Protein AF-A0A7T8K0M6-F1 (afdb_monomer_lite)

Secondary structure (DSSP, 8-state):
-HHHHHHHHHHHHHHHHHHHHHHS-SSHHHHHHHHIIIIIHHHHHHTT---HHHHHHHHHHHHHHHT--GGG---HHHHHHHHTPPPHHHHHHHHHHHHHHHHHH---SSSSPPPHHHHHHS----PPP-----

Radius of gyration: 20.36 Å; chains: 1; bounding box: 36×31×75 Å

Sequence (134 aa):
PQNINVAKAAAKRAAIISGLAVHLPRGKYLRQLAKGLMIGKISYAAAAVTIPRFDIAINDAARSIVGCRRRDHIHIGDLLERAGLPSLNEVAAKAVAMENWKCFYSNDVGGSARNPVGDFVFPIPRRPMRSTTP

pLDDT: mean 72.93, std 11.8, range [45.25, 90.44]

Foldseek 3Di:
DVQVVLLVLLQVLLVVLLVVLVVDPLDDVSLVVSCCSLLVVCLLVLLVYDDPSNQVSLLSSLCSSLVHDVVVVDDSVVSCVSSVHDGSVVSNVVSNVVVLVCQQPPPVPPDPDGRVSNCVVDVDDPPPPPPPDD

Structure (mmCIF, N/CA/C/O backbone):
data_AF-A0A7T8K0M6-F1
#
_entry.id   AF-A0A7T8K0M6-F1
#
loop_
_atom_site.group_PDB
_atom_site.id
_atom_site.type_symbol
_atom_site.label_atom_id
_atom_site.label_alt_id
_atom_site.label_comp_id
_atom_site.label_asym_id
_atom_site.label_entity_id
_atom_site.label_seq_id
_atom_site.pdbx_PDB_ins_code
_atom_site.Cartn_x
_atom_site.Cartn_y
_atom_site.Cartn_z
_atom_site.occupancy
_atom_site.B_iso_or_equiv
_atom_site.auth_seq_id
_atom_site.auth_comp_id
_atom_site.auth_asym_id
_atom_site.auth_atom_id
_atom_site.pdbx_PDB_model_num
ATOM 1 N N . PRO A 1 1 ? 19.388 10.920 -1.143 1.00 49.94 1 PRO A N 1
ATOM 2 C CA . PRO A 1 1 ? 18.472 12.079 -0.970 1.00 49.94 1 PRO A CA 1
ATOM 3 C C . PRO A 1 1 ? 17.010 11.827 -1.405 1.00 49.94 1 PRO A C 1
ATOM 5 O O . PRO A 1 1 ? 16.117 12.021 -0.585 1.00 49.94 1 PRO A O 1
ATOM 8 N N . GLN A 1 2 ? 16.750 11.351 -2.633 1.00 58.09 2 GLN A N 1
ATOM 9 C CA . GLN A 1 2 ? 15.388 11.161 -3.176 1.00 58.09 2 GLN A CA 1
ATOM 10 C C . GLN A 1 2 ? 14.514 10.206 -2.337 1.00 58.09 2 GLN A C 1
ATOM 12 O O . GLN A 1 2 ? 13.371 10.511 -2.004 1.00 58.09 2 GLN A O 1
ATOM 17 N N . ASN A 1 3 ? 15.111 9.105 -1.885 1.00 60.44 3 ASN A N 1
ATOM 18 C CA . ASN A 1 3 ? 14.490 8.057 -1.069 1.00 60.44 3 ASN A CA 1
ATOM 19 C C . ASN A 1 3 ? 13.860 8.573 0.242 1.00 60.44 3 ASN A C 1
ATOM 21 O O . ASN A 1 3 ? 12.780 8.143 0.647 1.00 60.44 3 ASN A O 1
ATOM 25 N N . ILE A 1 4 ? 14.486 9.560 0.890 1.00 66.81 4 ILE A N 1
ATOM 26 C CA . ILE A 1 4 ? 13.997 10.126 2.159 1.00 66.81 4 ILE A CA 1
ATOM 27 C C . ILE A 1 4 ? 12.741 10.978 1.926 1.00 66.81 4 ILE A C 1
ATOM 29 O O . ILE A 1 4 ? 11.820 10.968 2.746 1.00 66.81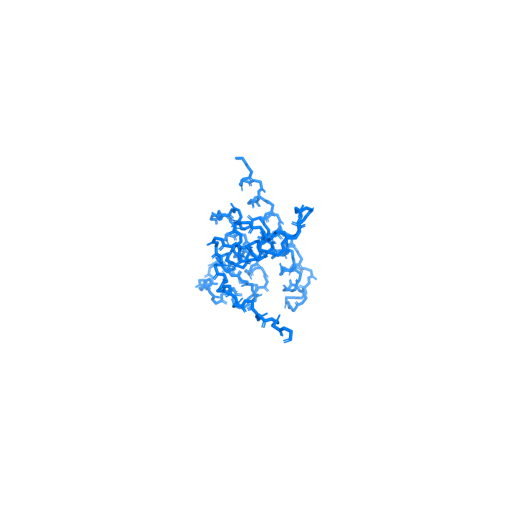 4 ILE A O 1
ATOM 33 N N . ASN A 1 5 ? 12.678 11.687 0.798 1.00 71.50 5 ASN A N 1
ATOM 34 C CA . ASN A 1 5 ? 11.545 12.542 0.448 1.00 71.50 5 ASN A CA 1
ATOM 35 C C . ASN A 1 5 ? 10.299 11.712 0.119 1.00 71.50 5 ASN A C 1
ATOM 37 O O . ASN A 1 5 ? 9.202 12.049 0.566 1.00 71.50 5 ASN A O 1
ATOM 41 N N . VAL A 1 6 ? 10.478 10.585 -0.578 1.00 69.00 6 VAL A N 1
ATOM 42 C CA . VAL A 1 6 ? 9.396 9.639 -0.894 1.00 69.00 6 VAL A CA 1
ATOM 43 C C . VAL A 1 6 ? 8.810 9.031 0.385 1.00 69.00 6 VAL A C 1
ATOM 45 O O . VAL A 1 6 ? 7.592 9.020 0.565 1.00 69.00 6 VAL A O 1
ATOM 48 N N . ALA A 1 7 ? 9.662 8.621 1.331 1.00 68.31 7 ALA A N 1
ATOM 49 C CA . ALA A 1 7 ? 9.211 8.104 2.623 1.00 68.31 7 ALA A CA 1
ATOM 50 C C . ALA A 1 7 ? 8.459 9.161 3.457 1.00 68.31 7 ALA A C 1
ATOM 52 O O . ALA A 1 7 ? 7.412 8.871 4.037 1.00 68.31 7 ALA A O 1
ATOM 53 N N . LYS A 1 8 ? 8.941 10.413 3.487 1.00 76.50 8 LYS A N 1
ATOM 54 C CA . LYS A 1 8 ? 8.23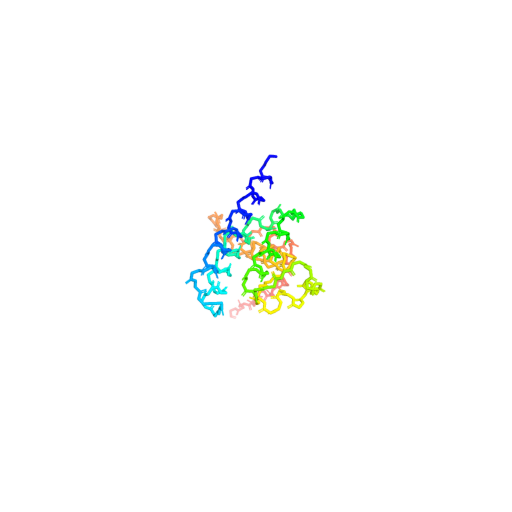9 11.524 4.160 1.00 76.50 8 LYS A CA 1
ATOM 55 C C . LYS A 1 8 ? 6.876 11.812 3.523 1.00 76.50 8 LYS A C 1
ATOM 57 O O . LYS A 1 8 ? 5.914 12.084 4.239 1.00 76.50 8 LYS A O 1
ATOM 62 N N . ALA A 1 9 ? 6.769 11.736 2.197 1.00 77.00 9 ALA A N 1
ATOM 63 C CA . ALA A 1 9 ? 5.503 11.914 1.491 1.00 77.00 9 ALA A CA 1
ATOM 64 C C . ALA A 1 9 ? 4.495 10.797 1.819 1.00 77.00 9 ALA A C 1
ATOM 66 O O . ALA A 1 9 ? 3.316 11.083 2.025 1.00 77.00 9 ALA A O 1
ATOM 67 N N . ALA A 1 10 ? 4.956 9.547 1.935 1.00 72.81 10 ALA A N 1
ATOM 68 C CA . ALA A 1 10 ? 4.128 8.423 2.369 1.00 72.81 10 ALA A CA 1
ATOM 69 C C . ALA A 1 10 ? 3.594 8.612 3.798 1.00 72.81 10 ALA A C 1
ATOM 71 O O . ALA A 1 10 ? 2.397 8.462 4.035 1.00 72.81 10 ALA A O 1
ATOM 72 N N . ALA A 1 11 ? 4.454 9.036 4.730 1.00 76.31 11 ALA A N 1
ATOM 73 C CA . ALA A 1 11 ? 4.055 9.321 6.107 1.00 76.31 11 ALA A CA 1
ATOM 74 C C . ALA A 1 11 ? 3.010 10.451 6.196 1.00 76.31 11 ALA A C 1
ATOM 76 O O . ALA A 1 11 ? 2.022 10.321 6.916 1.00 76.31 11 ALA A O 1
ATOM 77 N N . LYS A 1 12 ? 3.167 11.532 5.413 1.00 83.44 12 LYS A N 1
ATOM 78 C CA . LYS A 1 12 ? 2.162 12.610 5.335 1.00 83.44 12 LYS A CA 1
ATOM 79 C C . LYS A 1 12 ? 0.799 12.095 4.864 1.00 83.44 12 LYS A C 1
ATOM 81 O O . LYS A 1 12 ? -0.225 12.505 5.398 1.00 83.44 12 LYS A O 1
ATOM 86 N N . ARG A 1 13 ? 0.767 11.182 3.891 1.00 80.50 13 ARG A N 1
ATOM 87 C CA . ARG A 1 13 ? -0.486 10.594 3.384 1.00 80.50 13 ARG A CA 1
ATOM 88 C C . ARG A 1 13 ? -1.148 9.682 4.409 1.00 80.50 13 ARG A C 1
ATOM 90 O O . ARG A 1 13 ? -2.359 9.769 4.583 1.00 80.50 13 ARG A O 1
ATOM 97 N N . ALA A 1 14 ? -0.364 8.881 5.128 1.00 78.44 14 ALA A N 1
ATOM 98 C CA . ALA A 1 14 ? -0.869 8.096 6.251 1.00 78.44 14 ALA A CA 1
ATOM 99 C C . ALA A 1 14 ? -1.480 8.998 7.341 1.00 78.44 14 ALA A C 1
ATOM 101 O O . ALA A 1 14 ? -2.563 8.706 7.842 1.00 78.44 14 ALA A O 1
ATOM 102 N N . ALA A 1 15 ? -0.851 10.141 7.641 1.00 80.50 15 ALA A N 1
ATOM 103 C CA . ALA A 1 15 ? -1.391 11.124 8.580 1.00 80.50 15 ALA A CA 1
ATOM 104 C C . ALA A 1 15 ? -2.702 11.766 8.086 1.00 80.50 15 ALA A C 1
ATOM 106 O O . ALA A 1 15 ? -3.632 11.918 8.874 1.00 80.50 15 ALA A O 1
ATOM 107 N N . ILE A 1 16 ? -2.821 12.079 6.789 1.00 83.94 16 ILE A N 1
ATOM 108 C CA . ILE A 1 16 ? -4.076 12.578 6.196 1.00 83.94 16 ILE A CA 1
ATOM 109 C C . ILE A 1 16 ? -5.185 11.533 6.330 1.00 83.94 16 ILE A C 1
ATOM 111 O O . ILE A 1 16 ? -6.284 11.868 6.757 1.00 83.94 16 ILE A O 1
ATOM 115 N N . ILE A 1 17 ? -4.900 10.263 6.025 1.00 81.94 17 ILE A N 1
ATOM 116 C CA . ILE A 1 17 ? -5.867 9.169 6.201 1.00 81.94 17 ILE A CA 1
ATOM 117 C C . ILE A 1 17 ? -6.272 9.058 7.673 1.00 81.94 17 ILE A C 1
ATOM 119 O O . ILE A 1 17 ? -7.457 8.919 7.964 1.00 81.94 17 ILE A O 1
ATOM 123 N N . SER A 1 18 ? -5.316 9.206 8.594 1.00 77.75 18 SER A N 1
ATOM 124 C CA . SER A 1 18 ? -5.587 9.222 10.030 1.00 77.75 18 SER A CA 1
ATOM 125 C C . SER A 1 18 ? -6.485 10.374 10.463 1.00 77.75 18 SER A C 1
ATOM 127 O O . SER A 1 18 ? -7.378 10.153 11.274 1.00 77.75 18 SER A O 1
ATOM 129 N N . GLY A 1 19 ? -6.291 11.575 9.918 1.00 79.62 19 GLY A N 1
ATOM 130 C CA . GLY A 1 19 ? -7.180 12.711 10.159 1.00 79.62 19 GLY A CA 1
ATOM 131 C C . GLY A 1 19 ? -8.576 12.494 9.569 1.00 79.62 19 GLY A C 1
ATOM 132 O O . GLY A 1 19 ? -9.577 12.727 10.238 1.00 79.62 19 GLY A O 1
ATOM 133 N N . LEU A 1 20 ? -8.667 11.959 8.349 1.00 79.69 20 LEU A N 1
ATOM 134 C CA . LEU A 1 20 ? -9.949 11.643 7.710 1.00 79.69 20 LEU A CA 1
ATOM 135 C C . LEU A 1 20 ? -10.717 10.553 8.466 1.00 79.69 20 LEU A C 1
ATOM 137 O O . LEU A 1 20 ? -11.939 10.618 8.552 1.00 79.69 20 LEU A O 1
ATOM 141 N N . ALA A 1 21 ? -10.018 9.588 9.063 1.00 78.44 21 ALA A N 1
ATOM 142 C CA . ALA A 1 21 ? -10.615 8.530 9.874 1.00 78.44 21 ALA A CA 1
ATOM 143 C C . ALA A 1 21 ? -11.265 9.029 11.177 1.00 78.44 21 ALA A C 1
ATOM 145 O O . ALA A 1 21 ? -11.991 8.265 11.815 1.00 78.44 21 ALA A O 1
ATOM 146 N N . VAL A 1 22 ? -10.991 10.272 11.593 1.00 80.06 22 VAL A N 1
ATOM 147 C CA . VAL A 1 22 ? -11.656 10.920 12.736 1.00 80.06 22 VAL A CA 1
ATOM 148 C C . VAL A 1 22 ? -13.030 11.464 12.340 1.00 80.06 22 VAL A C 1
ATOM 150 O O . VAL A 1 22 ? -13.951 11.428 13.149 1.00 80.06 22 VAL A O 1
ATOM 153 N N . HIS A 1 23 ? -13.181 11.933 11.099 1.00 77.00 23 HIS A N 1
ATOM 154 C CA . HIS A 1 23 ? -14.394 12.614 10.634 1.00 77.00 23 HIS A CA 1
ATOM 155 C C . HIS A 1 23 ? -15.291 11.750 9.740 1.00 77.00 23 HIS A C 1
ATOM 157 O O . HIS A 1 23 ? -16.474 12.048 9.599 1.00 77.00 23 HIS A O 1
ATOM 163 N N . LEU A 1 24 ? -14.757 10.688 9.129 1.00 74.50 24 LEU A N 1
ATOM 164 C CA . LEU A 1 24 ? -15.524 9.761 8.299 1.00 74.50 24 LEU A CA 1
ATOM 165 C C . LEU A 1 24 ? -15.796 8.447 9.045 1.00 74.50 24 LEU A C 1
ATOM 167 O O . LEU A 1 24 ? -14.894 7.915 9.698 1.00 74.50 24 LEU A O 1
ATOM 171 N N . PRO A 1 25 ? -16.995 7.851 8.884 1.00 72.12 25 PRO A N 1
ATOM 172 C CA . PRO A 1 25 ? -17.267 6.520 9.403 1.00 72.12 25 PRO A CA 1
ATOM 173 C C . PRO A 1 25 ? -16.289 5.511 8.791 1.00 72.12 25 PRO A C 1
ATOM 175 O O . PRO A 1 25 ? -16.101 5.441 7.569 1.00 72.12 25 PRO A O 1
ATOM 178 N N . ARG A 1 26 ? -15.643 4.728 9.660 1.00 70.44 26 ARG A N 1
ATOM 179 C CA . ARG A 1 26 ? -14.664 3.703 9.280 1.00 70.44 26 ARG A CA 1
ATOM 180 C C . ARG A 1 26 ? -15.366 2.641 8.442 1.00 70.44 26 ARG A C 1
ATOM 182 O O . ARG A 1 26 ? -16.137 1.836 8.952 1.00 70.44 26 ARG A O 1
ATOM 189 N N . GLY A 1 27 ? -15.140 2.675 7.133 1.00 73.56 27 GLY A N 1
ATOM 190 C CA . GLY A 1 27 ? -15.916 1.869 6.200 1.00 73.56 27 GLY A CA 1
ATOM 191 C C . GLY A 1 27 ? -15.361 1.865 4.781 1.00 73.56 27 GLY A C 1
ATOM 192 O O . GLY A 1 27 ? -14.188 2.163 4.538 1.00 73.56 27 GLY A O 1
ATOM 193 N N . LYS A 1 28 ? -16.227 1.504 3.829 1.00 74.50 28 LYS A N 1
ATOM 194 C CA . LYS A 1 28 ? -15.866 1.282 2.419 1.00 74.50 28 LYS A CA 1
ATOM 195 C C . LYS A 1 28 ? -15.258 2.529 1.757 1.00 74.50 28 LYS A C 1
ATOM 197 O O . LYS A 1 28 ? -14.271 2.404 1.038 1.00 74.50 28 LYS A O 1
ATOM 202 N N . TYR A 1 29 ? -15.774 3.719 2.065 1.00 77.50 29 TYR A N 1
ATOM 203 C CA . TYR A 1 29 ? -15.311 4.983 1.478 1.00 77.50 29 TYR A CA 1
ATOM 204 C C . TYR A 1 29 ? -13.907 5.386 1.938 1.00 77.50 29 TYR A C 1
ATOM 206 O O . TYR A 1 29 ? -13.044 5.666 1.109 1.00 77.50 29 TYR A O 1
ATOM 214 N N . LEU A 1 30 ? -13.634 5.332 3.247 1.00 79.69 30 LEU A N 1
ATOM 215 C CA . LEU A 1 30 ? -12.300 5.610 3.788 1.00 79.69 30 LEU A CA 1
ATOM 216 C C . LEU A 1 30 ? -11.264 4.622 3.237 1.00 79.69 30 LEU A C 1
ATOM 218 O O . LEU A 1 30 ? -10.154 5.009 2.879 1.00 79.69 30 LEU A O 1
ATOM 222 N N . ARG A 1 31 ? -11.652 3.350 3.102 1.00 80.75 31 ARG A N 1
ATOM 223 C CA . ARG A 1 31 ? -10.818 2.314 2.492 1.00 80.75 31 ARG A CA 1
ATOM 224 C C . ARG A 1 31 ? -10.505 2.617 1.030 1.00 80.75 31 ARG A C 1
ATOM 226 O O . ARG A 1 31 ? -9.365 2.457 0.610 1.00 80.75 31 ARG A O 1
ATOM 233 N N . GLN A 1 32 ? -11.494 3.052 0.256 1.00 82.19 32 GLN A N 1
ATOM 234 C CA . GLN A 1 32 ? -11.310 3.384 -1.154 1.00 82.19 32 GLN A CA 1
ATOM 235 C C . GLN A 1 32 ? -10.423 4.621 -1.340 1.00 82.19 32 GLN A C 1
ATOM 237 O O . GLN A 1 32 ? -9.534 4.608 -2.190 1.00 82.19 32 GLN A O 1
ATOM 242 N N . LEU A 1 33 ? -10.590 5.641 -0.495 1.00 81.31 33 LEU A N 1
ATOM 243 C CA . LEU A 1 33 ? -9.718 6.817 -0.477 1.00 81.31 33 LEU A CA 1
ATOM 244 C C . LEU A 1 33 ? -8.286 6.455 -0.085 1.00 81.31 33 LEU A C 1
ATOM 246 O O . LEU A 1 33 ? -7.343 6.847 -0.770 1.00 81.31 33 LEU A O 1
ATOM 250 N N . ALA A 1 34 ? -8.113 5.659 0.971 1.00 78.94 34 ALA A N 1
ATOM 251 C CA . ALA A 1 34 ? -6.800 5.194 1.393 1.00 78.94 34 ALA A CA 1
ATOM 252 C C . ALA A 1 34 ? -6.115 4.368 0.297 1.00 78.94 34 ALA A C 1
ATOM 254 O O . ALA A 1 34 ? -4.945 4.604 0.004 1.00 78.94 34 ALA A O 1
ATOM 255 N N . LYS A 1 35 ? -6.850 3.465 -0.366 1.00 80.12 35 LYS A N 1
ATOM 256 C CA . LYS A 1 35 ? -6.368 2.720 -1.537 1.00 80.12 35 LYS A CA 1
ATOM 257 C C . LYS A 1 35 ? -5.925 3.656 -2.654 1.00 80.12 35 LYS A C 1
ATOM 259 O O . LYS A 1 35 ? -4.789 3.553 -3.098 1.00 80.12 35 LYS A O 1
ATOM 264 N N . GLY A 1 36 ? -6.776 4.582 -3.088 1.00 80.06 36 GLY A N 1
ATOM 265 C CA . GLY A 1 36 ? -6.452 5.502 -4.180 1.00 80.06 36 GLY A CA 1
ATOM 266 C C . GLY A 1 36 ? -5.244 6.390 -3.869 1.00 80.06 36 GLY A C 1
ATOM 267 O O . GLY A 1 36 ? -4.354 6.550 -4.703 1.00 80.06 36 GLY A O 1
ATOM 268 N N . LEU A 1 37 ? -5.167 6.915 -2.645 1.00 79.88 37 LEU A N 1
ATOM 269 C CA . LEU A 1 37 ? -4.112 7.839 -2.233 1.00 79.88 37 LEU A CA 1
ATOM 270 C C . LEU A 1 37 ? -2.771 7.138 -1.975 1.00 79.88 37 LEU A C 1
ATOM 272 O O . LEU A 1 37 ? -1.722 7.655 -2.370 1.00 79.88 37 LEU A O 1
ATOM 276 N N . MET A 1 38 ? -2.792 5.971 -1.323 1.00 75.00 38 MET A N 1
ATOM 277 C CA . MET A 1 38 ? -1.583 5.197 -1.031 1.00 75.00 38 MET A CA 1
ATOM 278 C C . MET A 1 38 ? -1.106 4.433 -2.260 1.00 75.00 38 MET A C 1
ATOM 280 O O . MET A 1 38 ? 0.046 4.563 -2.649 1.00 75.00 38 MET A O 1
ATOM 284 N N . ILE A 1 39 ? -1.979 3.674 -2.917 1.00 74.12 39 ILE A N 1
ATOM 285 C CA . ILE A 1 39 ? -1.583 2.833 -4.049 1.00 74.12 39 ILE A CA 1
ATOM 286 C C . ILE A 1 39 ? -1.356 3.718 -5.272 1.00 74.12 39 ILE A C 1
ATOM 288 O O . ILE A 1 39 ? -0.280 3.674 -5.857 1.00 74.12 39 ILE A O 1
ATOM 292 N N . GLY A 1 40 ? -2.297 4.591 -5.635 1.00 73.56 40 GLY A N 1
ATOM 293 C CA . GLY A 1 40 ? -2.213 5.339 -6.895 1.00 73.56 40 GLY A CA 1
ATOM 294 C C . GLY A 1 40 ? -0.974 6.230 -7.000 1.00 73.56 40 GLY A C 1
ATOM 295 O O . GLY A 1 40 ? -0.307 6.266 -8.030 1.00 73.56 40 GLY A O 1
ATOM 296 N N . LYS A 1 41 ? -0.615 6.921 -5.916 1.00 69.75 41 LYS A N 1
ATOM 297 C CA . LYS A 1 41 ? 0.519 7.854 -5.919 1.00 69.75 41 LYS A CA 1
ATOM 298 C C . LYS A 1 41 ? 1.818 7.260 -5.388 1.00 69.75 41 LYS A C 1
ATOM 300 O O . LYS A 1 41 ? 2.811 7.988 -5.360 1.00 69.75 41 LYS A O 1
ATOM 305 N N . ILE A 1 42 ? 1.817 6.022 -4.894 1.00 69.19 42 ILE A N 1
ATOM 306 C CA . ILE A 1 42 ? 3.037 5.409 -4.359 1.00 69.19 42 ILE A CA 1
ATOM 307 C C . ILE A 1 42 ? 3.454 4.162 -5.124 1.00 69.19 42 ILE A C 1
ATOM 309 O O . ILE A 1 42 ? 4.645 3.897 -5.171 1.00 69.19 42 ILE A O 1
ATOM 313 N N . SER A 1 43 ? 2.551 3.483 -5.836 1.00 66.25 43 SER A N 1
ATOM 314 C CA . SER A 1 43 ? 2.923 2.349 -6.699 1.00 66.25 43 SER A CA 1
ATOM 315 C C . SER A 1 43 ? 4.018 2.725 -7.692 1.00 66.25 43 SER A C 1
ATOM 317 O O . SER A 1 43 ? 4.994 2.000 -7.825 1.00 66.25 43 SER A O 1
ATOM 319 N N . TYR A 1 44 ? 3.922 3.907 -8.307 1.00 63.75 44 TYR A N 1
ATOM 320 C CA . TYR A 1 44 ? 4.944 4.377 -9.243 1.00 63.75 44 TYR A CA 1
ATOM 321 C C . TYR A 1 44 ? 6.321 4.569 -8.586 1.00 63.75 44 TYR A C 1
ATOM 323 O O . TYR A 1 44 ? 7.347 4.248 -9.171 1.00 63.75 44 TYR A O 1
ATOM 331 N N . ALA A 1 45 ? 6.355 5.055 -7.342 1.00 63.44 45 ALA A N 1
ATOM 332 C CA . ALA A 1 45 ? 7.608 5.217 -6.607 1.00 63.44 45 ALA A CA 1
ATOM 333 C C . ALA A 1 45 ? 8.113 3.890 -6.010 1.00 63.44 45 ALA A C 1
ATOM 335 O O . ALA A 1 45 ? 9.317 3.715 -5.848 1.00 63.44 45 ALA A O 1
ATOM 336 N N . ALA A 1 46 ? 7.208 2.955 -5.707 1.00 61.91 46 ALA A N 1
ATOM 337 C CA . ALA A 1 46 ? 7.519 1.654 -5.124 1.00 61.91 46 ALA A CA 1
ATOM 338 C C . ALA A 1 46 ? 8.310 0.756 -6.085 1.00 61.91 46 ALA A C 1
ATOM 340 O O . ALA A 1 46 ? 9.153 -0.003 -5.620 1.00 61.91 46 ALA A O 1
ATOM 341 N N . ALA A 1 47 ? 8.106 0.883 -7.405 1.00 60.66 47 ALA A N 1
ATOM 342 C CA . ALA A 1 47 ? 8.915 0.174 -8.405 1.00 60.66 47 ALA A CA 1
ATOM 343 C C . ALA A 1 47 ? 10.412 0.518 -8.316 1.00 60.66 47 ALA A C 1
ATOM 345 O O . ALA A 1 47 ? 11.258 -0.324 -8.597 1.00 60.66 47 ALA A O 1
ATOM 346 N N . ALA A 1 48 ? 10.739 1.747 -7.912 1.00 60.28 48 ALA A N 1
ATOM 347 C CA . ALA A 1 48 ? 12.114 2.230 -7.837 1.00 60.28 48 ALA A CA 1
ATOM 348 C C . ALA A 1 48 ? 12.713 2.141 -6.423 1.00 60.28 48 ALA A C 1
ATOM 350 O O . ALA A 1 48 ? 13.923 2.291 -6.255 1.00 60.28 48 ALA A O 1
ATOM 351 N N . VAL A 1 49 ? 11.878 1.986 -5.387 1.00 60.38 49 VAL A N 1
ATOM 352 C CA . VAL A 1 49 ? 12.265 2.300 -4.010 1.00 60.38 49 VAL A CA 1
ATOM 353 C C . VAL A 1 49 ? 11.550 1.391 -3.000 1.00 60.38 49 VAL A C 1
ATOM 355 O O . VAL A 1 49 ? 10.434 1.671 -2.563 1.00 60.38 49 VAL A O 1
ATOM 358 N N . THR A 1 50 ? 12.234 0.340 -2.541 1.00 59.91 50 THR A N 1
ATOM 359 C CA . THR A 1 50 ? 11.816 -0.482 -1.391 1.00 59.91 50 THR A CA 1
ATOM 360 C C . THR A 1 50 ? 12.514 0.014 -0.122 1.00 59.91 50 THR A C 1
ATOM 362 O O . THR A 1 50 ? 13.622 -0.410 0.204 1.00 59.91 50 THR A O 1
ATOM 365 N N . ILE A 1 51 ? 11.902 0.967 0.589 1.00 61.41 51 ILE A N 1
ATOM 366 C CA . ILE A 1 51 ? 12.442 1.491 1.858 1.00 61.41 51 ILE A CA 1
ATOM 367 C C . ILE A 1 51 ? 11.595 0.959 3.018 1.00 61.41 51 ILE A C 1
ATOM 369 O O . ILE A 1 51 ? 10.377 1.136 2.983 1.00 61.41 51 ILE A O 1
ATOM 373 N N . PRO A 1 52 ? 12.200 0.469 4.115 1.00 63.19 52 PRO A N 1
ATOM 374 C CA . PRO A 1 52 ? 11.468 -0.037 5.288 1.00 63.19 52 PRO A CA 1
ATOM 375 C C . PRO A 1 52 ? 10.520 0.993 5.930 1.00 63.19 52 PRO A C 1
ATOM 377 O O . PRO A 1 52 ? 9.521 0.658 6.557 1.00 63.19 52 PRO A O 1
ATOM 380 N N . ARG A 1 53 ? 10.790 2.292 5.758 1.00 67.44 53 ARG A N 1
ATOM 381 C CA . ARG A 1 53 ? 9.927 3.386 6.242 1.00 67.44 53 ARG A CA 1
ATOM 382 C C . ARG A 1 53 ? 8.584 3.458 5.510 1.00 67.44 53 ARG A C 1
ATOM 384 O O . ARG A 1 53 ? 7.661 4.092 6.012 1.00 67.44 53 ARG A O 1
ATOM 391 N N . PHE A 1 54 ? 8.484 2.840 4.337 1.00 73.06 54 PHE A N 1
ATOM 392 C CA . PHE A 1 54 ? 7.258 2.790 3.560 1.00 73.06 54 PHE A CA 1
ATOM 393 C C . PHE A 1 54 ? 6.263 1.769 4.122 1.00 73.06 54 PHE A C 1
ATOM 395 O O . PHE A 1 54 ? 5.083 2.089 4.272 1.00 73.06 54 PHE A O 1
ATOM 402 N N . ASP A 1 55 ? 6.758 0.608 4.555 1.00 78.50 55 ASP A N 1
ATOM 403 C CA . ASP A 1 55 ? 5.955 -0.405 5.250 1.00 78.50 55 ASP A CA 1
ATOM 404 C C . ASP A 1 55 ? 5.297 0.155 6.506 1.00 78.50 55 ASP A C 1
ATOM 406 O O . ASP A 1 55 ? 4.116 -0.070 6.765 1.00 78.50 55 ASP A O 1
ATOM 410 N N . ILE A 1 56 ? 6.042 0.955 7.270 1.00 82.88 56 ILE A N 1
ATOM 411 C CA . ILE A 1 56 ? 5.527 1.586 8.488 1.00 82.88 56 ILE A CA 1
ATOM 412 C C . ILE A 1 56 ? 4.342 2.507 8.160 1.00 82.88 56 ILE A C 1
ATOM 414 O O . ILE A 1 56 ? 3.329 2.461 8.855 1.00 82.88 56 ILE A O 1
ATOM 418 N N . ALA A 1 57 ? 4.426 3.293 7.082 1.00 81.31 57 ALA A N 1
ATOM 419 C CA . ALA A 1 57 ? 3.355 4.203 6.678 1.00 81.31 57 ALA A CA 1
ATOM 420 C C . ALA A 1 57 ? 2.096 3.457 6.200 1.00 81.31 57 ALA A C 1
ATOM 422 O O . ALA A 1 57 ? 0.985 3.8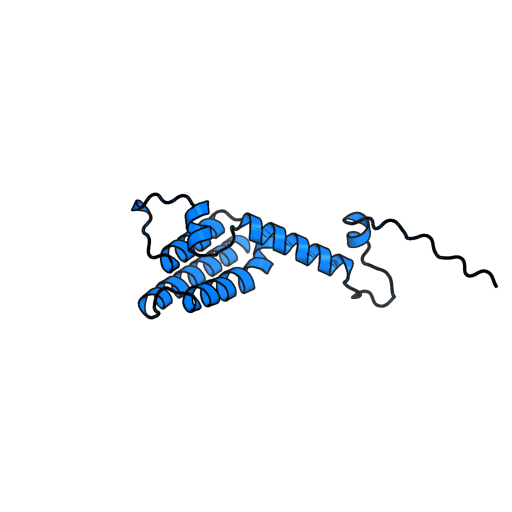59 6.546 1.00 81.31 57 ALA A O 1
ATOM 423 N N . ILE A 1 58 ? 2.254 2.360 5.446 1.00 82.62 58 ILE A N 1
ATOM 424 C CA . ILE A 1 58 ? 1.127 1.495 5.062 1.00 82.62 58 ILE A CA 1
ATOM 425 C C . ILE A 1 58 ? 0.477 0.889 6.307 1.00 82.62 58 ILE A C 1
ATOM 427 O O . ILE A 1 58 ? -0.745 0.932 6.446 1.00 82.62 58 ILE A O 1
ATOM 431 N N . ASN A 1 59 ? 1.283 0.376 7.233 1.00 87.75 59 ASN A N 1
ATOM 432 C CA . ASN A 1 59 ? 0.789 -0.275 8.440 1.00 87.75 59 ASN A CA 1
ATOM 433 C C . ASN A 1 59 ? 0.064 0.704 9.370 1.00 87.75 59 ASN A C 1
ATOM 435 O O . ASN A 1 59 ? -0.972 0.363 9.936 1.00 87.75 59 ASN A O 1
ATOM 439 N N . ASP A 1 60 ? 0.566 1.929 9.525 1.00 85.88 60 ASP A N 1
ATOM 440 C CA . ASP A 1 60 ? -0.106 2.953 10.326 1.00 85.88 60 ASP A CA 1
ATOM 441 C C . ASP A 1 60 ? -1.419 3.421 9.665 1.00 85.88 60 ASP A C 1
ATOM 443 O O . ASP A 1 60 ? -2.426 3.588 10.357 1.00 85.88 60 ASP A O 1
ATOM 447 N N . ALA A 1 61 ? -1.467 3.522 8.331 1.00 83.38 61 ALA A N 1
ATOM 448 C CA . ALA A 1 61 ? -2.713 3.779 7.605 1.00 83.38 61 ALA A CA 1
ATOM 449 C C . ALA A 1 61 ? -3.723 2.624 7.759 1.00 83.38 61 ALA A C 1
ATOM 451 O O . ALA A 1 61 ? -4.901 2.866 8.018 1.00 83.38 61 ALA A O 1
ATOM 452 N N . ALA A 1 62 ? -3.273 1.369 7.666 1.00 86.31 62 ALA A N 1
ATOM 453 C CA . ALA A 1 62 ? -4.116 0.191 7.872 1.00 86.31 62 ALA A CA 1
ATOM 454 C C . ALA A 1 62 ? -4.722 0.168 9.284 1.00 86.31 62 ALA A C 1
ATOM 456 O O . ALA A 1 62 ? -5.925 -0.054 9.439 1.00 86.31 62 ALA A O 1
ATOM 457 N N . ARG A 1 63 ? -3.919 0.489 10.309 1.00 87.81 63 ARG A N 1
ATOM 458 C CA . ARG A 1 63 ? -4.392 0.616 11.697 1.00 87.81 63 ARG A CA 1
ATOM 459 C C . ARG A 1 63 ? -5.433 1.710 11.864 1.00 87.81 63 ARG A C 1
ATOM 461 O O . ARG A 1 63 ? -6.422 1.500 12.558 1.00 87.81 63 ARG A O 1
ATOM 468 N N . SER A 1 64 ? -5.248 2.846 11.199 1.00 85.75 64 SER A N 1
ATOM 469 C CA . SER A 1 64 ? -6.226 3.933 11.212 1.00 85.75 64 SER A CA 1
ATOM 470 C C . SER A 1 64 ? -7.573 3.523 10.596 1.00 85.75 64 SER A C 1
ATOM 472 O O . SER A 1 64 ? -8.624 3.817 11.166 1.00 85.75 64 SER A O 1
ATOM 474 N N . ILE A 1 65 ? -7.549 2.786 9.481 1.00 85.00 65 ILE A N 1
ATOM 475 C CA . ILE A 1 65 ? -8.759 2.317 8.785 1.00 85.00 65 ILE A CA 1
ATOM 476 C C . ILE A 1 65 ? -9.509 1.270 9.613 1.00 85.00 65 ILE A C 1
ATOM 478 O O . ILE A 1 65 ? -10.731 1.339 9.730 1.00 85.00 65 ILE A O 1
ATOM 482 N N . VAL A 1 66 ? -8.785 0.295 10.169 1.00 86.00 66 VAL A N 1
ATOM 483 C CA . VAL A 1 66 ? -9.362 -0.785 10.989 1.00 86.00 66 VAL A CA 1
ATOM 484 C C . VAL A 1 66 ? -9.748 -0.276 12.382 1.00 86.00 66 VAL A C 1
ATOM 486 O O . VAL A 1 66 ? -10.665 -0.803 13.002 1.00 86.00 66 VAL A O 1
ATOM 489 N N . GLY A 1 67 ? -9.098 0.784 12.861 1.00 84.81 67 GLY A N 1
ATOM 490 C CA . GLY A 1 67 ? -9.327 1.356 14.184 1.00 84.81 67 GLY A CA 1
ATOM 491 C C . GLY A 1 67 ? -8.603 0.624 15.316 1.00 84.81 67 GLY A C 1
ATOM 492 O O . GLY A 1 67 ? -9.041 0.717 16.459 1.00 84.81 67 GLY A O 1
ATOM 493 N N . CYS A 1 68 ? -7.518 -0.092 15.017 1.00 85.88 68 CYS A N 1
ATOM 494 C CA . CYS A 1 68 ? -6.723 -0.836 15.994 1.00 85.88 68 CYS A CA 1
ATOM 495 C C . CYS A 1 68 ? -5.449 -0.082 16.405 1.00 85.88 68 CYS A C 1
ATOM 497 O O . CYS A 1 68 ? -4.952 0.809 15.711 1.00 85.88 68 CYS A O 1
ATOM 499 N N . ARG A 1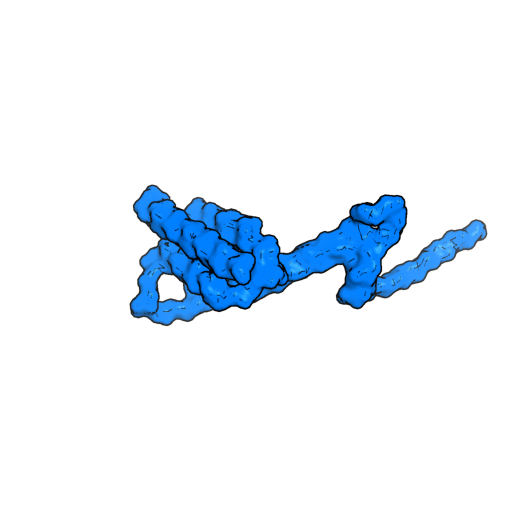 69 ? -4.904 -0.434 17.569 1.00 84.31 69 ARG A N 1
ATOM 500 C CA . ARG A 1 69 ? -3.677 0.138 18.134 1.00 84.31 69 ARG A CA 1
ATOM 501 C C . ARG A 1 69 ? -2.523 -0.858 18.013 1.00 84.31 69 ARG A C 1
ATOM 503 O O . ARG A 1 69 ? -2.720 -2.056 17.857 1.00 84.31 69 ARG A O 1
ATOM 510 N N . ARG A 1 70 ? -1.279 -0.376 18.135 1.00 84.62 70 ARG A N 1
ATOM 511 C CA . ARG A 1 70 ? -0.081 -1.248 18.103 1.00 84.62 70 ARG A CA 1
ATOM 512 C C . ARG A 1 70 ? -0.071 -2.303 19.219 1.00 84.62 70 ARG A C 1
ATOM 514 O O . ARG A 1 70 ? 0.458 -3.384 19.007 1.00 84.62 70 ARG A O 1
ATOM 521 N N . ARG A 1 71 ? -0.698 -1.994 20.359 1.00 88.19 71 ARG A N 1
ATOM 522 C CA . ARG A 1 71 ? -0.851 -2.894 21.515 1.00 88.19 71 ARG A CA 1
ATOM 523 C C . ARG A 1 71 ? -1.774 -4.089 21.267 1.00 88.19 71 ARG A C 1
ATOM 525 O O . ARG A 1 71 ? -1.784 -5.002 22.073 1.00 88.19 71 ARG A O 1
ATOM 532 N N . ASP A 1 72 ? -2.559 -4.075 20.192 1.00 87.25 72 ASP A N 1
ATOM 533 C CA . ASP A 1 72 ? -3.511 -5.153 19.909 1.00 87.25 72 ASP A CA 1
ATOM 534 C C . ASP A 1 72 ? -2.808 -6.370 19.264 1.00 87.25 72 ASP A C 1
ATOM 536 O O . ASP A 1 72 ? -3.462 -7.356 18.951 1.00 87.25 72 ASP A O 1
ATOM 540 N N . HIS A 1 73 ? -1.483 -6.291 19.040 1.00 85.69 73 HIS A N 1
ATOM 541 C CA . HIS A 1 73 ? -0.605 -7.370 18.556 1.00 85.69 73 HIS A CA 1
ATOM 542 C C . HIS A 1 73 ? -1.130 -8.151 17.336 1.00 85.69 73 HIS A C 1
ATOM 544 O O . HIS A 1 73 ? -0.862 -9.335 17.170 1.00 85.69 73 HIS A O 1
ATOM 550 N N . ILE A 1 74 ? -1.850 -7.468 16.445 1.00 88.62 74 ILE A N 1
ATOM 551 C CA . ILE A 1 74 ? -2.411 -8.068 15.231 1.00 88.62 74 ILE A CA 1
ATOM 552 C C . ILE A 1 74 ? -1.287 -8.324 14.217 1.00 88.62 74 ILE A C 1
ATOM 554 O O . ILE A 1 74 ? -0.483 -7.424 13.939 1.00 88.62 74 ILE A O 1
ATOM 558 N N . HIS A 1 75 ? -1.264 -9.525 13.633 1.00 90.44 75 HIS A N 1
ATOM 559 C CA . HIS A 1 75 ? -0.362 -9.865 12.535 1.00 90.44 75 HIS A CA 1
ATOM 560 C C . HIS A 1 75 ? -0.558 -8.919 11.341 1.00 90.44 75 HIS A C 1
ATOM 562 O O . HIS A 1 75 ? -1.673 -8.524 11.006 1.00 90.44 75 HIS A O 1
ATOM 568 N N . ILE A 1 76 ? 0.542 -8.541 10.682 1.00 86.44 76 ILE A N 1
ATOM 569 C CA . ILE A 1 76 ? 0.510 -7.555 9.589 1.00 86.44 76 ILE A CA 1
ATOM 570 C C . ILE A 1 76 ? -0.320 -8.069 8.402 1.00 86.44 76 ILE A C 1
ATOM 572 O O . ILE A 1 76 ? -1.049 -7.280 7.808 1.00 86.44 76 ILE A O 1
ATOM 576 N N . GLY A 1 77 ? -0.262 -9.371 8.094 1.00 86.50 77 GLY A N 1
ATOM 577 C CA . GLY A 1 77 ? -1.092 -9.992 7.053 1.00 86.50 77 GLY A CA 1
ATOM 578 C C . GLY A 1 77 ? -2.584 -9.770 7.307 1.00 86.50 77 GLY A C 1
ATOM 579 O O . GLY A 1 77 ? -3.251 -9.117 6.508 1.00 86.50 77 GLY A O 1
ATOM 580 N N . ASP A 1 78 ? -3.067 -10.185 8.479 1.00 89.19 78 ASP A N 1
ATOM 581 C CA . ASP A 1 78 ? -4.468 -10.028 8.888 1.00 89.19 78 ASP A CA 1
ATOM 582 C C . ASP A 1 78 ? -4.892 -8.556 8.971 1.00 89.19 78 ASP A C 1
ATOM 584 O O . ASP A 1 78 ? -6.020 -8.191 8.636 1.00 89.19 78 ASP A O 1
ATOM 588 N N . LEU A 1 79 ? -3.991 -7.676 9.423 1.00 90.25 79 LEU A N 1
ATOM 589 C CA . LEU A 1 79 ? -4.231 -6.236 9.480 1.00 90.25 79 LEU A CA 1
ATOM 590 C C . LEU A 1 79 ? -4.475 -5.659 8.081 1.00 90.25 79 LEU A C 1
ATOM 592 O O . LEU A 1 79 ? -5.415 -4.884 7.884 1.00 90.25 79 LEU A O 1
ATOM 596 N N . LEU A 1 80 ? -3.622 -6.020 7.124 1.00 88.31 80 LEU A N 1
ATOM 597 C CA . LEU A 1 80 ? -3.704 -5.566 5.742 1.00 88.31 80 LEU A CA 1
ATOM 598 C C . LEU A 1 80 ? -4.940 -6.137 5.046 1.00 88.31 80 LEU A C 1
ATOM 600 O O . LEU A 1 80 ? -5.653 -5.383 4.385 1.00 88.31 80 LEU A O 1
ATOM 604 N N . GLU A 1 81 ? -5.265 -7.409 5.277 1.00 87.81 81 GLU A N 1
ATOM 605 C CA . GLU A 1 81 ? -6.476 -8.049 4.761 1.00 87.81 81 GLU A CA 1
ATOM 606 C C . GLU A 1 81 ? -7.745 -7.363 5.293 1.00 87.81 81 GLU A C 1
ATOM 608 O O . GLU A 1 81 ? -8.616 -6.950 4.520 1.00 87.81 81 GLU A O 1
ATOM 613 N N . ARG A 1 82 ? -7.812 -7.110 6.607 1.00 86.56 82 ARG A N 1
ATOM 614 C CA . ARG A 1 82 ? -8.928 -6.388 7.243 1.00 86.56 82 ARG A CA 1
ATOM 615 C C . ARG A 1 82 ? -9.053 -4.953 6.746 1.00 86.56 82 ARG A C 1
ATOM 617 O O . ARG A 1 82 ? -10.173 -4.479 6.534 1.00 86.56 82 ARG A O 1
ATOM 624 N N . ALA A 1 83 ? -7.933 -4.261 6.533 1.00 84.56 83 ALA A N 1
ATOM 625 C CA . ALA A 1 83 ? -7.900 -2.932 5.922 1.00 84.56 83 ALA A CA 1
ATOM 626 C C . ALA A 1 83 ? -8.186 -2.975 4.410 1.00 84.56 83 ALA A C 1
ATOM 628 O O . ALA A 1 83 ? -8.526 -1.955 3.811 1.00 84.56 83 ALA A O 1
ATOM 629 N N . GLY A 1 84 ? -8.070 -4.148 3.785 1.00 84.00 84 GLY A N 1
ATOM 630 C CA . GLY A 1 84 ? -8.110 -4.366 2.347 1.00 84.00 84 GLY A CA 1
ATOM 631 C C . GLY A 1 84 ? -6.944 -3.729 1.592 1.00 84.00 84 GLY A C 1
ATOM 632 O O . GLY A 1 84 ? -7.100 -3.484 0.400 1.00 84.00 84 GLY A O 1
ATOM 633 N N . LEU A 1 85 ? -5.834 -3.391 2.250 1.00 84.69 85 LEU A N 1
ATOM 634 C CA . LEU A 1 85 ? -4.663 -2.782 1.616 1.00 84.69 85 LEU A CA 1
ATOM 635 C C . LEU A 1 85 ? -3.658 -3.870 1.203 1.00 84.69 85 LEU A C 1
ATOM 637 O O . LEU A 1 85 ? -3.462 -4.810 1.963 1.00 84.69 85 LEU A O 1
ATOM 641 N N . PRO A 1 86 ? -3.008 -3.754 0.033 1.00 84.00 86 PRO A N 1
ATOM 642 C CA . PRO A 1 86 ? -1.937 -4.666 -0.357 1.00 84.00 86 PRO A CA 1
ATOM 643 C C . PRO A 1 86 ? -0.669 -4.411 0.466 1.00 84.00 86 PRO A C 1
ATOM 645 O O . PRO A 1 86 ? -0.441 -3.300 0.958 1.00 84.00 86 PRO A O 1
ATOM 648 N N . SER A 1 87 ? 0.186 -5.428 0.571 1.00 84.69 87 SER A N 1
ATOM 649 C CA . SER A 1 87 ? 1.525 -5.259 1.151 1.00 84.69 87 SER A CA 1
ATOM 650 C C . SER A 1 87 ? 2.428 -4.426 0.233 1.00 84.69 87 SER A C 1
ATOM 652 O O . SER A 1 87 ? 2.194 -4.349 -0.975 1.00 84.69 87 SER A O 1
ATOM 654 N N . LEU A 1 88 ? 3.494 -3.822 0.774 1.00 81.50 88 LEU A N 1
ATOM 655 C CA . LEU A 1 88 ? 4.480 -3.121 -0.056 1.00 81.50 88 LEU A CA 1
ATOM 656 C C . LEU A 1 88 ? 5.071 -4.040 -1.121 1.00 81.50 88 LEU A C 1
ATOM 658 O O . LEU A 1 88 ? 5.167 -3.638 -2.274 1.00 81.50 88 LEU A O 1
ATOM 662 N N . ASN A 1 89 ? 5.420 -5.271 -0.751 1.00 82.75 89 ASN A N 1
ATOM 663 C CA . ASN A 1 89 ? 5.993 -6.242 -1.680 1.00 82.75 89 ASN A CA 1
ATOM 664 C C . ASN A 1 89 ? 5.037 -6.534 -2.839 1.00 82.75 89 ASN A C 1
ATOM 666 O O . ASN A 1 89 ? 5.455 -6.576 -3.993 1.00 82.75 89 ASN A O 1
ATOM 670 N N . GLU A 1 90 ? 3.743 -6.664 -2.549 1.00 81.81 90 GLU A N 1
ATOM 671 C CA . GLU A 1 90 ? 2.719 -6.858 -3.572 1.00 81.81 90 GLU A CA 1
ATOM 672 C C . GLU A 1 90 ? 2.581 -5.630 -4.485 1.00 81.81 90 GLU A C 1
ATOM 674 O O . GLU A 1 90 ? 2.476 -5.769 -5.704 1.00 81.81 90 GLU A O 1
ATOM 679 N N . VAL A 1 91 ? 2.622 -4.419 -3.920 1.00 82.25 91 VAL A N 1
ATOM 680 C CA . VAL A 1 91 ? 2.596 -3.168 -4.693 1.00 82.25 91 VAL A CA 1
ATOM 681 C C . VAL A 1 91 ? 3.843 -3.029 -5.564 1.00 82.25 91 VAL A C 1
ATOM 683 O O . VAL A 1 91 ? 3.722 -2.666 -6.731 1.00 82.25 91 VAL A O 1
ATOM 686 N N . ALA A 1 92 ? 5.024 -3.340 -5.030 1.00 79.00 92 ALA A N 1
ATOM 687 C CA . ALA A 1 92 ? 6.288 -3.275 -5.752 1.00 79.00 92 ALA A CA 1
ATOM 688 C C . ALA A 1 92 ? 6.309 -4.278 -6.909 1.00 79.00 92 ALA A C 1
ATOM 690 O O . ALA A 1 92 ? 6.594 -3.891 -8.038 1.00 79.00 92 ALA A O 1
ATOM 691 N N . ALA A 1 93 ? 5.908 -5.530 -6.668 1.00 79.69 93 ALA A N 1
ATOM 692 C CA . ALA A 1 93 ? 5.808 -6.547 -7.711 1.00 79.69 93 ALA A CA 1
ATOM 693 C C . ALA A 1 93 ? 4.829 -6.134 -8.823 1.00 79.69 93 ALA A C 1
ATOM 695 O O . ALA A 1 93 ? 5.161 -6.222 -10.005 1.00 79.69 93 ALA A O 1
ATOM 696 N N . LYS A 1 94 ? 3.647 -5.613 -8.460 1.00 81.56 94 LYS A N 1
ATOM 697 C CA . LYS A 1 94 ? 2.660 -5.099 -9.425 1.00 81.56 94 LYS A CA 1
ATOM 698 C C . LYS A 1 94 ? 3.194 -3.912 -10.223 1.00 81.56 94 LYS A C 1
ATOM 700 O O . LYS A 1 94 ? 2.957 -3.836 -11.424 1.00 81.56 94 LYS A O 1
ATOM 705 N N . ALA A 1 95 ? 3.903 -2.995 -9.571 1.00 78.94 95 ALA A N 1
ATOM 706 C CA . ALA A 1 95 ? 4.465 -1.823 -10.223 1.00 78.94 95 ALA A CA 1
ATOM 707 C C . ALA A 1 95 ? 5.593 -2.204 -11.191 1.00 78.94 95 ALA A C 1
ATOM 709 O O . ALA A 1 95 ? 5.569 -1.770 -12.335 1.00 78.94 95 ALA A O 1
ATOM 710 N N . VAL A 1 96 ? 6.515 -3.082 -10.780 1.00 79.31 96 VAL A N 1
ATOM 711 C CA . VAL A 1 96 ? 7.576 -3.609 -11.653 1.00 79.31 96 VAL A CA 1
ATOM 712 C C . VAL A 1 96 ? 6.977 -4.346 -12.847 1.00 79.31 96 VAL A C 1
ATOM 714 O O . VAL A 1 96 ? 7.360 -4.081 -13.980 1.00 79.31 96 VAL A O 1
ATOM 717 N N . ALA A 1 97 ? 5.987 -5.216 -12.626 1.00 79.19 97 ALA A N 1
ATOM 718 C CA . ALA A 1 97 ? 5.299 -5.908 -13.713 1.00 79.19 97 ALA A CA 1
ATOM 719 C C . ALA A 1 97 ? 4.622 -4.928 -14.689 1.00 79.19 97 ALA A C 1
ATOM 721 O O . ALA A 1 97 ? 4.681 -5.122 -15.901 1.00 79.19 97 ALA A O 1
ATOM 722 N N . MET A 1 98 ? 4.008 -3.860 -14.173 1.00 80.00 98 MET A N 1
ATOM 723 C CA . MET A 1 98 ? 3.349 -2.842 -14.989 1.00 80.00 98 MET A CA 1
ATOM 724 C C . MET A 1 98 ? 4.343 -2.008 -15.801 1.00 80.00 98 MET A C 1
ATOM 726 O O . MET A 1 98 ? 4.103 -1.780 -16.983 1.00 80.00 98 MET A O 1
ATOM 730 N N . GLU A 1 99 ? 5.449 -1.564 -15.205 1.00 75.19 99 GLU A N 1
ATOM 731 C CA . GLU A 1 99 ? 6.499 -0.841 -15.933 1.00 75.19 99 GLU A CA 1
ATOM 732 C C . GLU A 1 99 ? 7.154 -1.742 -16.985 1.00 75.19 99 GLU A C 1
ATOM 734 O O . GLU A 1 99 ? 7.324 -1.330 -18.127 1.00 75.19 99 GLU A O 1
ATOM 739 N N . ASN A 1 100 ? 7.397 -3.012 -16.661 1.00 76.81 100 ASN A N 1
ATOM 740 C CA . ASN A 1 100 ? 7.897 -4.000 -17.613 1.00 76.81 100 ASN A CA 1
ATOM 741 C C . ASN A 1 100 ? 6.931 -4.220 -18.793 1.00 76.81 100 ASN A C 1
ATOM 743 O O . ASN A 1 100 ? 7.361 -4.269 -19.945 1.00 76.81 100 ASN A O 1
ATOM 747 N N . TRP A 1 101 ? 5.623 -4.300 -18.530 1.00 76.12 101 TRP A N 1
ATOM 748 C CA . TRP A 1 101 ? 4.601 -4.379 -19.577 1.00 76.12 101 TRP A CA 1
ATOM 749 C C . TRP A 1 101 ? 4.572 -3.120 -20.451 1.00 76.12 101 TRP A C 1
ATOM 751 O O . TRP A 1 101 ? 4.527 -3.220 -21.676 1.00 76.12 101 TRP A O 1
ATOM 761 N N . LYS A 1 102 ? 4.637 -1.929 -19.843 1.00 74.00 102 LYS A N 1
ATOM 762 C CA . LYS A 1 102 ? 4.721 -0.663 -20.586 1.00 74.00 102 LYS A CA 1
ATOM 763 C C . LYS A 1 102 ? 5.968 -0.614 -21.456 1.00 74.00 102 LYS A C 1
ATOM 765 O O . LYS A 1 102 ? 5.855 -0.249 -22.615 1.00 74.00 102 LYS A O 1
ATOM 770 N N . CYS A 1 103 ? 7.123 -1.025 -20.938 1.00 69.12 103 CYS A N 1
ATOM 771 C CA . CYS A 1 103 ? 8.351 -1.117 -21.719 1.00 69.12 103 CYS A CA 1
ATOM 772 C C . CYS A 1 103 ? 8.173 -2.043 -22.923 1.00 69.12 103 CYS A C 1
ATOM 774 O O . CYS A 1 103 ? 8.605 -1.680 -24.007 1.00 69.12 103 CYS A O 1
ATOM 776 N N . PHE A 1 104 ? 7.506 -3.189 -22.759 1.00 66.50 104 PHE A N 1
ATOM 777 C CA . PHE A 1 104 ? 7.255 -4.130 -23.852 1.00 66.50 104 PHE A CA 1
ATOM 778 C C . PHE A 1 104 ? 6.340 -3.559 -24.956 1.00 66.50 104 PHE A C 1
ATOM 780 O O . PHE A 1 104 ? 6.585 -3.800 -26.137 1.00 66.50 104 PHE A O 1
ATOM 787 N N . TYR A 1 105 ? 5.292 -2.811 -24.589 1.00 66.00 105 TYR A N 1
ATOM 788 C CA . TYR A 1 105 ? 4.292 -2.271 -25.531 1.00 66.00 105 TYR A CA 1
ATOM 789 C C . TYR A 1 105 ? 4.508 -0.807 -25.939 1.00 66.00 105 TYR A C 1
ATOM 791 O O . TYR A 1 105 ? 3.760 -0.294 -26.7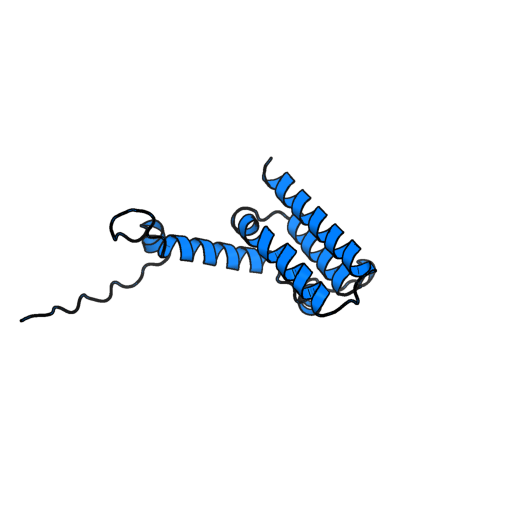71 1.00 66.00 105 TYR A O 1
ATOM 799 N N . SER A 1 106 ? 5.487 -0.124 -25.351 1.00 63.97 106 SER A N 1
ATOM 800 C CA . SER A 1 106 ? 5.854 1.245 -25.707 1.00 63.97 106 SER A CA 1
ATOM 801 C C . SER A 1 106 ? 6.364 1.265 -27.151 1.00 63.97 106 SER A C 1
ATOM 803 O O . SER A 1 106 ? 7.329 0.584 -27.498 1.00 63.97 106 SER A O 1
ATOM 805 N N . ASN A 1 107 ? 5.679 2.041 -27.995 1.00 60.50 107 ASN A N 1
ATOM 806 C CA . ASN A 1 107 ? 6.027 2.284 -29.399 1.00 60.50 107 ASN A CA 1
ATOM 807 C C . ASN A 1 107 ? 6.743 3.638 -29.551 1.00 60.50 107 ASN A C 1
ATOM 809 O O . ASN A 1 107 ? 6.683 4.262 -30.609 1.00 60.50 107 ASN A O 1
ATOM 813 N N . ASP A 1 108 ? 7.385 4.120 -28.484 1.00 58.94 108 ASP A N 1
ATOM 814 C CA . ASP A 1 108 ? 7.877 5.501 -28.387 1.00 58.94 108 ASP A CA 1
ATOM 815 C C . ASP A 1 108 ? 9.116 5.751 -29.273 1.00 58.94 108 ASP A C 1
ATOM 817 O O . ASP A 1 108 ? 9.584 6.880 -29.407 1.00 58.94 108 ASP A O 1
ATOM 821 N N . VAL A 1 109 ? 9.625 4.705 -29.933 1.00 52.94 109 VAL A N 1
ATOM 822 C CA . VAL A 1 109 ? 10.613 4.799 -31.008 1.00 52.94 109 VAL A CA 1
ATOM 823 C C . VAL A 1 109 ? 9.861 4.716 -32.336 1.00 52.94 109 VAL A C 1
ATOM 825 O O . VAL A 1 109 ? 9.290 3.678 -32.663 1.00 52.94 109 VAL A O 1
ATOM 828 N N . GLY A 1 110 ? 9.839 5.826 -33.081 1.00 49.59 110 GLY A N 1
ATOM 829 C CA . GLY A 1 110 ? 9.080 6.052 -34.319 1.00 49.59 110 GLY A CA 1
ATOM 830 C C . GLY A 1 110 ? 9.424 5.141 -35.504 1.00 49.59 110 GLY A C 1
ATOM 831 O O . GLY A 1 110 ? 9.837 5.611 -36.558 1.00 49.59 110 GLY A O 1
ATOM 832 N N . GLY A 1 111 ? 9.203 3.842 -35.357 1.00 51.00 111 GLY A N 1
ATOM 833 C CA . GLY A 1 111 ? 9.331 2.865 -36.423 1.00 51.00 111 GLY A CA 1
ATOM 834 C C . GLY A 1 111 ? 9.209 1.454 -35.884 1.00 51.00 111 GLY A C 1
ATOM 835 O O . GLY A 1 111 ? 10.236 0.847 -35.645 1.00 51.00 111 GLY A O 1
ATOM 836 N N . SER A 1 112 ? 7.976 0.964 -35.688 1.00 53.31 112 SER A N 1
ATOM 837 C CA . SER A 1 112 ? 7.525 -0.446 -35.572 1.00 53.31 112 SER A CA 1
ATOM 838 C C . SER A 1 112 ? 8.379 -1.497 -34.826 1.00 53.31 112 SER A C 1
ATOM 840 O O . SER A 1 112 ? 8.028 -2.677 -34.841 1.00 53.31 112 SER A O 1
ATOM 842 N N . ALA A 1 113 ? 9.457 -1.122 -34.151 1.00 55.00 113 ALA A N 1
ATOM 843 C CA . ALA A 1 113 ? 10.355 -1.999 -33.433 1.00 55.00 113 ALA A CA 1
ATOM 844 C C . ALA A 1 113 ? 9.955 -1.971 -31.961 1.00 55.00 113 ALA A C 1
ATOM 846 O O . ALA A 1 113 ? 10.010 -0.932 -31.304 1.00 55.00 113 ALA A O 1
ATOM 847 N N . ARG A 1 114 ? 9.523 -3.129 -31.457 1.00 57.69 114 ARG A N 1
ATOM 848 C CA . ARG A 1 114 ? 9.293 -3.340 -30.025 1.00 57.69 114 ARG A CA 1
ATOM 849 C C . ARG A 1 114 ? 10.564 -3.003 -29.249 1.00 57.69 114 ARG A C 1
ATOM 851 O O . ARG A 1 114 ? 11.672 -3.206 -29.745 1.00 57.69 114 ARG A O 1
ATOM 858 N N . ASN A 1 115 ? 10.401 -2.511 -28.026 1.00 60.97 115 ASN A N 1
ATOM 859 C CA . ASN A 1 115 ? 11.524 -2.190 -27.157 1.00 60.97 115 ASN A CA 1
ATOM 860 C C . ASN A 1 115 ? 12.419 -3.435 -26.949 1.00 60.97 115 ASN A C 1
ATOM 862 O O . ASN A 1 115 ? 11.924 -4.451 -26.449 1.00 60.97 115 ASN A O 1
ATOM 866 N N . PRO A 1 116 ? 13.726 -3.375 -27.270 1.00 64.25 116 PRO A N 1
ATOM 867 C 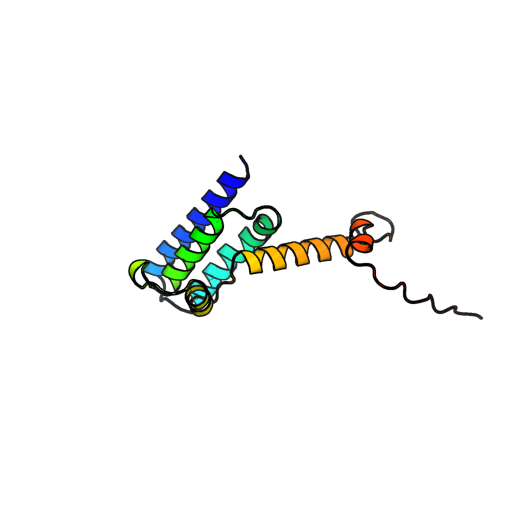CA . PRO A 1 116 ? 14.637 -4.518 -27.160 1.00 64.25 116 PRO A CA 1
ATOM 868 C C . PRO A 1 116 ? 14.781 -5.040 -25.723 1.00 64.25 116 PRO A C 1
ATOM 870 O O . PRO A 1 116 ? 15.059 -6.220 -25.515 1.00 64.25 116 PRO A O 1
ATOM 873 N N . VAL A 1 117 ? 14.542 -4.189 -24.719 1.00 60.50 117 VAL A N 1
ATOM 874 C CA . VAL A 1 117 ? 14.508 -4.605 -23.309 1.00 60.50 117 VAL A CA 1
ATOM 875 C C . VAL A 1 117 ? 13.314 -5.525 -23.041 1.00 60.50 117 VAL A C 1
ATOM 877 O O . VAL A 1 117 ? 13.436 -6.496 -22.298 1.00 60.50 117 VAL A O 1
ATOM 880 N N . GLY A 1 118 ? 12.170 -5.257 -23.677 1.00 58.75 118 GLY A N 1
ATOM 881 C CA . GLY A 1 118 ? 10.973 -6.089 -23.574 1.00 58.75 118 GLY A CA 1
ATOM 882 C C . GLY A 1 118 ? 11.184 -7.489 -24.151 1.00 58.75 118 GLY A C 1
ATOM 883 O O . GLY A 1 118 ? 10.792 -8.462 -23.512 1.00 58.75 118 GLY A O 1
ATOM 884 N N . ASP A 1 119 ? 11.856 -7.594 -25.300 1.00 62.81 119 ASP A N 1
ATOM 885 C CA . ASP A 1 119 ? 12.174 -8.879 -25.940 1.00 62.81 119 ASP A CA 1
ATOM 886 C C . ASP A 1 119 ? 13.172 -9.720 -25.120 1.00 62.81 119 ASP A C 1
ATOM 888 O O . ASP A 1 119 ? 13.066 -10.945 -25.097 1.00 62.81 119 ASP A O 1
ATOM 892 N N . PHE A 1 120 ? 14.123 -9.086 -24.420 1.00 65.19 120 PHE A N 1
ATOM 893 C CA . PHE A 1 120 ? 15.057 -9.789 -23.531 1.00 65.19 120 PHE A CA 1
ATOM 894 C C . PHE A 1 120 ? 14.380 -10.299 -22.250 1.00 65.19 120 PHE A C 1
ATOM 896 O O . PHE A 1 120 ? 14.624 -11.427 -21.826 1.00 65.19 120 PHE A O 1
ATOM 903 N N . VAL A 1 121 ? 13.533 -9.475 -21.624 1.00 62.84 121 VAL A N 1
ATOM 904 C CA . VAL A 1 121 ? 12.870 -9.812 -20.351 1.00 62.84 121 VAL A CA 1
ATOM 905 C C . VAL A 1 121 ? 11.710 -10.791 -20.557 1.00 62.84 121 VAL A C 1
ATOM 907 O O . VAL A 1 121 ? 11.495 -11.671 -19.723 1.00 62.84 121 VAL A O 1
ATOM 910 N N . PHE A 1 122 ? 10.979 -10.671 -21.667 1.00 59.81 122 PHE A N 1
ATOM 911 C CA . PHE A 1 122 ? 9.898 -11.579 -22.044 1.00 59.81 122 PHE A CA 1
ATOM 912 C C . PHE A 1 122 ? 10.112 -12.083 -23.472 1.00 59.81 122 PHE A C 1
ATOM 914 O O . PHE A 1 122 ? 9.507 -11.556 -24.411 1.00 59.81 122 PHE A O 1
ATOM 921 N N . PRO A 1 123 ? 10.941 -13.121 -23.664 1.00 59.59 123 PRO A N 1
ATOM 922 C CA . PRO A 1 123 ? 11.108 -13.720 -24.975 1.00 59.59 123 PRO A CA 1
ATOM 923 C C . PRO A 1 123 ? 9.781 -14.358 -25.398 1.00 59.59 123 PRO A C 1
ATOM 925 O O . PRO A 1 123 ? 9.417 -15.448 -24.958 1.00 59.59 123 PRO A O 1
ATOM 928 N N . ILE A 1 124 ? 9.023 -13.668 -26.252 1.00 60.44 124 ILE A N 1
ATOM 929 C CA . ILE A 1 124 ? 7.860 -14.271 -26.899 1.00 60.44 124 ILE A CA 1
ATOM 930 C C . ILE A 1 124 ? 8.400 -15.244 -27.951 1.00 60.44 124 ILE A C 1
ATOM 932 O O . ILE A 1 124 ? 9.203 -14.827 -28.794 1.00 60.44 124 ILE A O 1
ATOM 936 N N . PRO A 1 125 ? 7.959 -16.517 -27.970 1.00 56.88 125 PRO A N 1
ATOM 937 C CA . PRO A 1 125 ? 8.279 -17.409 -29.072 1.00 56.88 125 PRO A CA 1
ATOM 938 C C . PRO A 1 125 ? 7.797 -16.735 -30.353 1.00 56.88 125 PRO A C 1
ATOM 940 O O . PRO A 1 125 ? 6.600 -16.469 -30.499 1.00 56.88 125 PRO A O 1
ATOM 943 N N . ARG A 1 126 ? 8.720 -16.404 -31.265 1.00 56.72 126 ARG A N 1
ATOM 944 C CA . ARG A 1 126 ? 8.359 -15.849 -32.571 1.00 56.72 126 ARG A CA 1
ATOM 945 C C . ARG A 1 126 ? 7.393 -16.838 -33.211 1.00 56.72 126 ARG A C 1
ATOM 947 O O . ARG A 1 126 ? 7.799 -17.927 -33.608 1.00 56.72 126 ARG A O 1
ATOM 954 N N . ARG A 1 127 ? 6.103 -16.491 -33.256 1.00 53.00 127 ARG A N 1
ATOM 955 C CA . ARG A 1 127 ? 5.112 -17.287 -33.977 1.00 53.00 127 ARG A CA 1
ATOM 956 C C . ARG A 1 127 ? 5.637 -17.348 -35.416 1.00 53.00 127 ARG A C 1
ATOM 958 O O . ARG A 1 127 ? 5.887 -16.274 -35.970 1.00 53.00 127 ARG A O 1
ATOM 965 N N . PRO A 1 128 ? 5.889 -18.538 -35.991 1.00 45.25 128 PRO A N 1
ATOM 966 C CA . PRO A 1 128 ? 6.431 -18.618 -37.337 1.00 45.25 128 PRO A CA 1
ATOM 967 C C . PRO A 1 128 ? 5.500 -17.830 -38.254 1.00 45.25 128 PRO A C 1
ATOM 969 O O . PRO A 1 128 ? 4.279 -18.012 -38.204 1.00 45.25 128 PRO A O 1
ATOM 972 N N . MET A 1 129 ? 6.074 -16.886 -39.008 1.00 50.53 129 MET A N 1
ATOM 973 C CA . MET A 1 129 ? 5.357 -16.177 -40.060 1.00 50.53 129 MET A CA 1
ATOM 974 C C . MET A 1 129 ? 4.646 -17.240 -40.891 1.00 50.53 129 MET A C 1
ATOM 976 O O . MET A 1 129 ? 5.299 -18.131 -41.433 1.00 50.53 129 MET A O 1
ATOM 980 N N . ARG A 1 130 ? 3.309 -17.187 -40.947 1.00 49.56 130 ARG A N 1
ATOM 981 C CA . ARG A 1 130 ? 2.570 -17.954 -41.948 1.00 49.56 130 ARG A CA 1
ATOM 982 C C . ARG A 1 130 ? 3.117 -17.489 -43.289 1.00 49.56 130 ARG A C 1
ATOM 984 O O . ARG A 1 130 ? 2.887 -16.347 -43.672 1.00 49.56 130 ARG A O 1
ATOM 991 N N . SER A 1 131 ? 3.876 -18.352 -43.952 1.00 47.34 131 SER A N 1
ATOM 992 C CA . SER A 1 131 ? 4.227 -18.182 -45.349 1.00 47.34 131 SER A CA 1
ATOM 993 C C . SER A 1 131 ? 2.919 -18.210 -46.130 1.00 47.34 131 SER A C 1
ATOM 995 O O . SER A 1 131 ? 2.345 -19.272 -46.364 1.00 47.34 131 SER A O 1
ATOM 997 N N . THR A 1 132 ? 2.396 -17.037 -46.462 1.00 51.22 132 THR A N 1
ATOM 998 C CA . THR A 1 132 ? 1.433 -16.885 -47.546 1.00 51.22 132 THR A CA 1
ATOM 999 C C . THR A 1 132 ? 2.216 -17.137 -48.827 1.00 51.22 132 THR A C 1
ATOM 1001 O O . THR A 1 132 ? 2.860 -16.240 -49.362 1.00 51.22 132 THR A O 1
ATOM 1004 N N . THR A 1 133 ? 2.261 -18.394 -49.256 1.00 49.69 133 THR A N 1
ATOM 1005 C CA . THR A 1 133 ? 2.620 -18.731 -50.633 1.00 49.69 133 THR A CA 1
ATOM 1006 C C . THR A 1 133 ? 1.406 -18.484 -51.539 1.00 49.69 133 THR A C 1
ATOM 1008 O O . THR A 1 133 ? 0.283 -18.697 -51.072 1.00 49.69 133 THR A O 1
ATOM 1011 N N . PRO A 1 134 ? 1.634 -17.980 -52.767 1.00 57.28 134 PRO A N 1
ATOM 1012 C CA . PRO A 1 134 ? 0.597 -17.585 -53.723 1.00 57.28 134 PRO A CA 1
ATOM 1013 C C . PRO A 1 134 ? -0.231 -18.759 -54.252 1.00 57.28 134 PRO A C 1
ATOM 1015 O O . PRO A 1 134 ? 0.286 -19.900 -54.253 1.00 57.28 134 PRO A O 1
#

Organism: Caligus rogercresseyi (NCBI:txid217165)